Protein AF-A0A4P6M466-F1 (afdb_monomer_lite)

Secondary structure (DSSP, 8-state):
--HHHHHHHHHHHHHHHHHHHHHHHHHHHHHHHHTT---EE--SSSPPEEGGGG---HHHHHHHHHHHHHHHHHHHHHHHHHHHHHS-S--------

Sequence (97 aa):
MNRELITRATKCMHDIERMGKIIGKCSSAIEEIGHGADIKVIGSIRPDINLNDCHLDDGQEALMQQLLIGILRNRLEDAEAELEMLLPKDAPPDEVR

Structure (mmCIF, N/CA/C/O backbone):
data_AF-A0A4P6M466-F1
#
_entry.id   AF-A0A4P6M466-F1
#
loop_
_atom_site.group_PDB
_atom_site.id
_atom_site.type_symbol
_atom_site.label_atom_id
_atom_site.label_alt_id
_atom_site.label_comp_id
_atom_site.label_asym_id
_atom_site.label_entity_id
_atom_site.label_seq_id
_atom_site.pdbx_PDB_ins_code
_atom_site.Cartn_x
_atom_site.Cartn_y
_atom_site.Cartn_z
_atom_site.occupancy
_atom_site.B_iso_or_equiv
_atom_site.auth_seq_id
_atom_site.auth_comp_id
_atom_site.auth_asym_id
_atom_site.auth_atom_id
_atom_site.pdbx_PDB_model_num
ATOM 1 N N . MET A 1 1 ? -26.351 -2.174 30.395 1.00 55.38 1 MET A N 1
ATOM 2 C CA . MET A 1 1 ? -25.239 -2.277 29.426 1.00 55.38 1 MET A CA 1
ATOM 3 C C . MET A 1 1 ? -25.154 -0.958 28.675 1.00 55.38 1 MET A C 1
ATOM 5 O O . MET A 1 1 ? -26.159 -0.541 28.112 1.00 55.38 1 MET A O 1
ATOM 9 N N . ASN A 1 2 ? -24.035 -0.239 28.777 1.00 80.62 2 ASN A N 1
ATOM 10 C CA . ASN A 1 2 ? -23.940 1.132 28.276 1.00 80.62 2 ASN A CA 1
ATOM 11 C C . ASN A 1 2 ? -23.818 1.118 26.740 1.00 80.62 2 ASN A C 1
ATOM 13 O O . ASN A 1 2 ? -22.795 0.699 26.202 1.00 80.62 2 ASN A O 1
ATOM 17 N N . ARG A 1 3 ? -24.885 1.520 26.038 1.00 85.50 3 ARG A N 1
ATOM 18 C CA . ARG A 1 3 ? -25.009 1.473 24.566 1.00 85.50 3 ARG A CA 1
ATOM 19 C C . ARG A 1 3 ? -23.870 2.221 23.862 1.00 85.50 3 ARG A C 1
ATOM 21 O O . ARG A 1 3 ? -23.456 1.833 22.779 1.00 85.50 3 ARG A O 1
ATOM 28 N N . GLU A 1 4 ? -23.333 3.244 24.517 1.00 87.62 4 GLU A N 1
ATOM 29 C CA . GLU A 1 4 ? -22.200 4.039 24.047 1.00 87.62 4 GLU A CA 1
ATOM 30 C C . GLU A 1 4 ? -20.881 3.251 24.021 1.00 87.62 4 GLU A C 1
ATOM 32 O O . GLU A 1 4 ? -20.095 3.383 23.082 1.00 87.62 4 GLU A O 1
ATOM 37 N N . LEU A 1 5 ? -20.665 2.375 25.008 1.00 85.88 5 LEU A N 1
ATOM 38 C CA . LEU A 1 5 ? -19.481 1.518 25.078 1.00 85.88 5 LEU A CA 1
ATOM 39 C C . LEU A 1 5 ? -19.452 0.532 23.901 1.00 85.88 5 LEU A C 1
ATOM 41 O O . LEU A 1 5 ? -18.419 0.358 23.262 1.00 85.88 5 LEU A O 1
ATOM 45 N N . ILE A 1 6 ? -20.611 -0.055 23.583 1.00 89.31 6 ILE A N 1
ATOM 46 C CA . ILE A 1 6 ? -20.771 -0.991 22.461 1.00 89.31 6 ILE A CA 1
ATOM 47 C C . ILE A 1 6 ? -20.472 -0.282 21.140 1.00 89.31 6 ILE A C 1
ATOM 49 O O . ILE A 1 6 ? -19.660 -0.766 20.362 1.00 89.31 6 ILE A O 1
ATOM 53 N N . THR A 1 7 ? -21.062 0.895 20.906 1.00 92.56 7 THR A N 1
ATOM 54 C CA . THR A 1 7 ? -20.832 1.665 19.673 1.00 92.56 7 THR A CA 1
ATOM 55 C C . THR A 1 7 ? -19.354 2.003 19.472 1.00 92.56 7 THR A C 1
ATOM 57 O O . THR A 1 7 ? -18.834 1.871 18.364 1.00 92.56 7 THR A O 1
ATOM 60 N N . ARG A 1 8 ? -18.655 2.416 20.538 1.00 87.38 8 ARG A N 1
ATOM 61 C CA . ARG A 1 8 ? -17.216 2.716 20.477 1.00 87.38 8 ARG A CA 1
ATOM 62 C C . ARG A 1 8 ? -16.383 1.470 20.176 1.00 87.38 8 ARG A C 1
ATOM 64 O O . ARG A 1 8 ? -15.488 1.549 19.340 1.00 87.38 8 ARG A O 1
ATOM 71 N N . ALA A 1 9 ? -16.700 0.339 20.806 1.00 88.12 9 ALA A N 1
ATOM 72 C CA . ALA A 1 9 ? -16.019 -0.929 20.554 1.00 88.12 9 ALA A CA 1
ATOM 73 C C . ALA A 1 9 ? -16.217 -1.408 19.105 1.00 88.12 9 ALA A C 1
ATOM 75 O O . ALA A 1 9 ? -15.246 -1.755 18.438 1.00 88.12 9 ALA A O 1
ATOM 76 N N . THR A 1 10 ? -17.445 -1.343 18.580 1.00 91.00 10 THR A N 1
ATOM 77 C CA . THR A 1 10 ? -17.741 -1.697 17.182 1.00 91.00 10 THR A CA 1
ATOM 78 C C . THR A 1 10 ? -17.002 -0.797 16.196 1.00 91.00 10 THR A C 1
ATOM 80 O O . THR A 1 10 ? -16.463 -1.286 15.208 1.00 91.00 10 THR A O 1
ATOM 83 N N . LYS A 1 11 ? -16.936 0.515 16.460 1.00 91.75 11 LYS A N 1
ATOM 84 C CA . LYS A 1 11 ? -16.175 1.440 15.612 1.00 91.75 11 LYS A CA 1
ATOM 85 C C . LYS A 1 11 ? -14.683 1.096 15.605 1.00 91.75 11 LYS A C 1
ATOM 87 O O . LYS A 1 11 ? -14.107 0.994 14.530 1.00 91.75 11 LYS A O 1
ATOM 92 N N . CYS A 1 12 ? -14.096 0.866 16.781 1.00 90.00 12 CYS A N 1
ATOM 93 C CA . CYS A 1 12 ? -12.691 0.476 16.907 1.00 90.00 12 CYS A CA 1
ATOM 94 C C . CYS A 1 12 ? -12.385 -0.803 16.112 1.00 90.00 12 CYS A C 1
ATOM 96 O O . CYS A 1 12 ? -11.448 -0.833 15.323 1.00 90.00 12 CYS A O 1
ATOM 98 N N . MET A 1 13 ? -13.238 -1.825 16.238 1.00 91.94 13 MET A N 1
ATOM 99 C CA . MET A 1 13 ? -13.123 -3.068 15.470 1.00 91.94 13 MET A CA 1
ATOM 100 C C . MET A 1 13 ? -13.156 -2.819 13.953 1.00 91.94 13 MET A C 1
ATOM 102 O O . MET A 1 13 ? -12.299 -3.321 13.233 1.00 91.94 13 MET A O 1
ATOM 106 N N . HIS A 1 14 ? -14.098 -2.007 13.460 1.00 93.25 14 HIS A N 1
ATOM 107 C CA . HIS A 1 14 ? -14.164 -1.667 12.034 1.00 93.25 14 HIS A CA 1
ATOM 108 C C . HIS A 1 14 ? -12.939 -0.880 11.548 1.00 93.25 14 HIS A C 1
ATOM 110 O O . HIS A 1 14 ? -12.488 -1.093 10.423 1.00 93.25 14 HIS A O 1
ATOM 116 N N . ASP A 1 15 ? -12.407 0.030 12.367 1.00 92.19 15 ASP A N 1
ATOM 117 C CA . ASP A 1 15 ? -11.204 0.795 12.031 1.00 92.19 15 ASP A CA 1
ATOM 118 C C . ASP A 1 15 ? -9.971 -0.130 11.958 1.00 92.19 15 ASP A C 1
ATOM 120 O O . ASP A 1 15 ? -9.221 -0.062 10.983 1.00 92.19 15 ASP A O 1
ATOM 124 N N . ILE A 1 16 ? -9.829 -1.078 12.895 1.00 92.62 16 ILE A N 1
ATOM 125 C CA . ILE A 1 16 ? -8.786 -2.121 12.869 1.00 92.62 16 ILE A CA 1
ATOM 126 C C . ILE A 1 16 ? -8.902 -2.990 11.608 1.00 92.62 16 ILE A C 1
ATOM 128 O O . ILE A 1 16 ? -7.920 -3.181 10.889 1.00 92.62 16 ILE A O 1
ATOM 132 N N . GLU A 1 17 ? -10.101 -3.485 11.288 1.00 92.81 17 GLU A N 1
ATOM 133 C CA . GLU A 1 17 ? -10.332 -4.279 10.073 1.00 92.81 17 GLU A CA 1
ATOM 134 C C . GLU A 1 17 ? -10.013 -3.494 8.795 1.00 92.81 17 GLU A C 1
ATOM 136 O O . GLU A 1 17 ? -9.494 -4.055 7.823 1.00 92.81 17 GLU A O 1
ATOM 141 N N . ARG A 1 18 ? -10.330 -2.192 8.771 1.00 93.44 18 ARG A N 1
ATOM 142 C CA . ARG A 1 18 ? -9.999 -1.308 7.650 1.00 93.44 18 ARG A CA 1
ATOM 143 C C . ARG A 1 18 ? -8.487 -1.201 7.481 1.00 93.44 18 ARG A C 1
ATOM 145 O O . ARG A 1 18 ? -8.017 -1.364 6.355 1.00 93.44 18 ARG A O 1
ATOM 152 N N . MET A 1 19 ? -7.746 -0.962 8.564 1.00 92.00 19 MET A N 1
ATOM 153 C CA . MET A 1 19 ? -6.283 -0.873 8.525 1.00 92.00 19 MET A CA 1
ATOM 154 C C . MET A 1 19 ? -5.648 -2.182 8.066 1.00 92.00 19 MET A C 1
ATOM 156 O O . MET A 1 19 ? -4.861 -2.170 7.122 1.00 92.00 19 MET A O 1
ATOM 160 N N . GLY A 1 20 ? -6.074 -3.322 8.619 1.00 90.62 20 GLY A N 1
ATOM 161 C CA . GLY A 1 20 ? -5.571 -4.634 8.201 1.00 90.62 20 GLY A CA 1
ATOM 162 C C . GLY A 1 20 ? -5.762 -4.899 6.702 1.00 90.62 20 GLY A C 1
ATOM 163 O O . GLY A 1 20 ? -4.861 -5.406 6.033 1.00 90.62 20 GLY A O 1
ATOM 164 N N . LYS A 1 21 ? -6.899 -4.477 6.128 1.00 91.88 21 LYS A N 1
ATOM 165 C CA . LYS A 1 21 ? -7.139 -4.560 4.675 1.00 91.88 21 LYS A CA 1
ATOM 166 C C . LYS A 1 21 ? -6.218 -3.648 3.865 1.00 91.88 21 LYS A C 1
ATOM 168 O O . LYS A 1 21 ? -5.832 -4.029 2.763 1.00 91.88 21 LYS A O 1
ATOM 173 N N . ILE A 1 22 ? -5.914 -2.446 4.354 1.00 90.25 22 ILE A N 1
ATOM 174 C CA . ILE A 1 22 ? -5.012 -1.508 3.669 1.00 90.25 22 ILE A CA 1
ATOM 175 C C . ILE A 1 22 ? -3.588 -2.062 3.671 1.00 90.25 22 ILE A C 1
ATOM 177 O O . ILE A 1 22 ? -2.987 -2.141 2.601 1.00 90.25 22 ILE A O 1
ATOM 181 N N . ILE A 1 23 ? -3.101 -2.505 4.833 1.00 93.25 23 ILE A N 1
ATOM 182 C CA . ILE A 1 23 ? -1.772 -3.105 5.001 1.00 93.25 23 ILE A CA 1
ATOM 183 C C . ILE A 1 23 ? -1.624 -4.303 4.062 1.00 93.25 23 ILE A C 1
ATOM 185 O O . ILE A 1 23 ? -0.763 -4.286 3.189 1.00 93.25 23 ILE A O 1
ATOM 189 N N . GLY A 1 24 ? -2.536 -5.281 4.137 1.00 90.38 24 GLY A N 1
ATOM 190 C CA . GLY A 1 24 ? -2.462 -6.483 3.300 1.00 90.38 24 GLY A CA 1
ATOM 191 C C . GLY A 1 24 ? -2.469 -6.187 1.796 1.00 90.38 24 GLY A C 1
ATOM 192 O O . GLY A 1 24 ? -1.719 -6.805 1.040 1.00 90.38 24 GLY A O 1
ATOM 193 N N . LYS A 1 25 ? -3.262 -5.202 1.351 1.00 90.25 25 LYS A N 1
ATOM 194 C CA . LYS A 1 25 ? -3.267 -4.764 -0.055 1.00 90.25 25 LYS A CA 1
ATOM 195 C C . LYS A 1 25 ? -1.955 -4.100 -0.464 1.00 90.25 25 LYS A C 1
ATOM 197 O O . LYS A 1 25 ? -1.485 -4.362 -1.565 1.00 90.25 25 LYS A O 1
ATOM 202 N N . CYS A 1 26 ? -1.378 -3.255 0.390 1.00 89.69 26 CYS A N 1
ATOM 203 C CA . CYS A 1 26 ? -0.108 -2.596 0.089 1.00 89.69 26 CYS A CA 1
ATOM 204 C C . CYS A 1 26 ? 1.041 -3.610 0.051 1.00 89.69 26 CYS A C 1
ATOM 206 O O . CYS A 1 26 ? 1.802 -3.597 -0.910 1.00 89.69 26 CYS A O 1
ATOM 208 N N . SER A 1 27 ? 1.126 -4.526 1.024 1.00 90.75 27 SER A N 1
ATOM 209 C CA . SER A 1 27 ? 2.142 -5.587 1.042 1.00 90.75 27 SER A CA 1
ATOM 210 C C . SER A 1 27 ? 2.076 -6.460 -0.210 1.00 90.75 27 SER A C 1
ATOM 212 O O . SER A 1 27 ? 3.095 -6.640 -0.870 1.00 90.75 27 SER A O 1
ATOM 214 N N . SER A 1 28 ? 0.876 -6.935 -0.568 1.00 90.38 28 SER A N 1
ATOM 215 C CA . SER A 1 28 ? 0.688 -7.793 -1.748 1.00 90.38 28 SER A CA 1
ATOM 216 C C . SER A 1 28 ? 1.081 -7.060 -3.031 1.00 90.38 28 SER A C 1
ATOM 218 O O . SER A 1 28 ? 1.829 -7.592 -3.841 1.00 90.38 28 SER A O 1
ATOM 220 N N . ALA A 1 29 ? 0.653 -5.802 -3.187 1.00 87.62 29 ALA A N 1
ATOM 221 C CA . ALA A 1 29 ? 1.001 -5.005 -4.360 1.00 87.62 29 ALA A CA 1
ATOM 222 C C . ALA A 1 29 ? 2.514 -4.739 -4.458 1.00 87.62 29 ALA A C 1
ATOM 224 O O . ALA A 1 29 ? 3.073 -4.811 -5.545 1.00 87.62 29 ALA A O 1
ATOM 225 N N . ILE A 1 30 ? 3.200 -4.460 -3.343 1.00 89.75 30 ILE A N 1
ATOM 226 C CA . ILE A 1 30 ? 4.662 -4.279 -3.339 1.00 89.75 30 ILE A CA 1
ATOM 227 C C . ILE A 1 30 ? 5.372 -5.563 -3.785 1.00 89.75 30 ILE A C 1
ATOM 229 O O . ILE A 1 30 ? 6.308 -5.493 -4.581 1.00 89.75 30 ILE A O 1
ATOM 233 N N . GLU A 1 31 ? 4.941 -6.718 -3.276 1.00 90.00 31 GLU A N 1
ATOM 234 C CA . GLU A 1 31 ? 5.510 -8.020 -3.636 1.00 90.00 31 GLU A CA 1
ATOM 235 C C . GLU A 1 31 ? 5.278 -8.353 -5.115 1.00 90.00 31 GLU A C 1
ATOM 237 O O . GLU A 1 31 ? 6.211 -8.752 -5.810 1.00 90.00 31 GLU A O 1
ATOM 242 N N . GLU A 1 32 ? 4.064 -8.137 -5.621 1.00 87.44 32 GLU A N 1
ATOM 243 C CA . GLU A 1 32 ? 3.719 -8.344 -7.030 1.00 87.44 32 GLU A CA 1
ATOM 244 C C . GLU A 1 32 ? 4.580 -7.472 -7.955 1.00 87.44 32 GLU A C 1
ATOM 246 O O . GLU A 1 32 ? 5.194 -7.991 -8.889 1.00 87.44 32 GLU A O 1
ATOM 251 N N . ILE A 1 33 ? 4.713 -6.173 -7.657 1.00 86.25 33 ILE A N 1
ATOM 252 C CA . ILE A 1 33 ? 5.569 -5.260 -8.434 1.00 86.25 33 ILE A CA 1
ATOM 253 C C . ILE A 1 33 ? 7.029 -5.731 -8.407 1.00 86.25 33 ILE A C 1
ATOM 255 O O . ILE A 1 33 ? 7.699 -5.729 -9.437 1.00 86.25 33 ILE A O 1
ATOM 259 N N . GLY A 1 34 ? 7.523 -6.175 -7.246 1.00 81.62 34 GLY A N 1
ATOM 260 C CA . GLY A 1 34 ? 8.885 -6.695 -7.095 1.00 81.62 34 GLY A CA 1
ATOM 261 C C . GLY A 1 34 ? 9.175 -7.947 -7.934 1.00 81.62 34 GLY A C 1
ATOM 262 O O . GLY A 1 34 ? 10.327 -8.180 -8.296 1.00 81.62 34 GLY A O 1
ATOM 263 N N . HIS A 1 35 ? 8.146 -8.721 -8.284 1.00 84.88 35 HIS A N 1
ATOM 264 C CA . HIS A 1 35 ? 8.242 -9.881 -9.174 1.00 84.88 35 HIS A CA 1
ATOM 265 C C . HIS A 1 35 ? 8.015 -9.544 -10.658 1.00 84.88 35 HIS A C 1
ATOM 267 O O . HIS A 1 35 ? 7.935 -10.455 -11.483 1.00 84.88 35 HIS A O 1
ATOM 273 N N . GLY A 1 36 ? 7.924 -8.258 -11.011 1.00 73.62 36 GLY A N 1
ATOM 274 C CA . GLY A 1 36 ? 7.671 -7.813 -12.381 1.00 73.62 36 GLY A CA 1
ATOM 275 C C . GLY A 1 36 ? 6.219 -8.000 -12.816 1.00 73.62 36 GLY A C 1
ATOM 276 O O . GLY A 1 36 ? 5.953 -8.128 -14.010 1.00 73.62 36 GLY A O 1
ATOM 277 N N . ALA A 1 37 ? 5.276 -8.063 -11.867 1.00 75.56 37 ALA A N 1
ATOM 278 C CA . ALA A 1 37 ? 3.866 -8.054 -12.216 1.00 75.56 37 ALA A CA 1
ATOM 279 C C . ALA A 1 37 ? 3.485 -6.704 -12.827 1.00 75.56 37 ALA A C 1
ATOM 281 O O . ALA A 1 37 ? 3.858 -5.632 -12.345 1.00 75.56 37 ALA A O 1
ATOM 282 N N . ASP A 1 38 ? 2.693 -6.790 -13.884 1.00 70.06 38 ASP A N 1
ATOM 283 C CA . ASP A 1 38 ? 2.159 -5.639 -14.583 1.00 70.06 38 ASP A CA 1
ATOM 284 C C . ASP A 1 38 ? 1.186 -4.874 -13.676 1.00 70.06 38 ASP A C 1
ATOM 286 O O . ASP A 1 38 ? 0.297 -5.461 -13.045 1.00 70.06 38 ASP A O 1
ATOM 290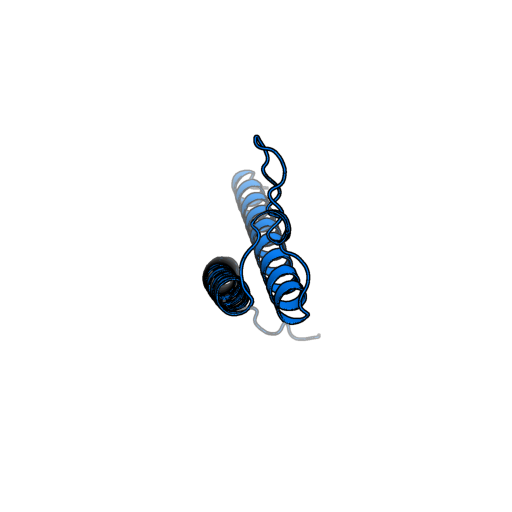 N N . ILE A 1 39 ? 1.366 -3.558 -13.563 1.00 69.69 39 ILE A N 1
ATOM 291 C CA . ILE A 1 39 ? 0.608 -2.771 -12.589 1.00 69.69 39 ILE A CA 1
ATOM 292 C C . ILE A 1 39 ? -0.693 -2.314 -13.218 1.00 69.69 39 ILE A C 1
ATOM 294 O O . ILE A 1 39 ? -0.733 -1.410 -14.057 1.00 69.69 39 ILE A O 1
ATOM 298 N N . LYS A 1 40 ? -1.781 -2.892 -12.715 1.00 70.12 40 LYS A N 1
ATOM 299 C CA . LYS A 1 40 ? -3.135 -2.504 -13.079 1.00 70.12 40 LYS A CA 1
ATOM 300 C C . LYS A 1 40 ? -3.708 -1.522 -12.061 1.00 70.12 40 LYS A C 1
ATOM 302 O O . LYS A 1 40 ? -4.081 -1.893 -10.947 1.00 70.12 40 LYS A O 1
ATOM 307 N N . VAL A 1 41 ? -3.840 -0.259 -12.451 1.00 66.19 41 VAL A N 1
ATOM 308 C CA . VAL A 1 41 ? -4.557 0.746 -11.660 1.00 66.19 41 VAL A CA 1
ATOM 309 C C . VAL A 1 41 ? -6.048 0.613 -11.954 1.00 66.19 41 VAL A C 1
ATOM 311 O O . VAL A 1 41 ? -6.555 1.117 -12.958 1.00 66.19 41 VAL A O 1
ATOM 314 N N . ILE A 1 42 ? -6.754 -0.083 -11.064 1.00 67.62 42 ILE A N 1
ATOM 315 C CA . ILE A 1 42 ? -8.206 -0.267 -11.152 1.00 67.62 42 ILE A CA 1
ATOM 316 C C . ILE A 1 42 ? -8.893 1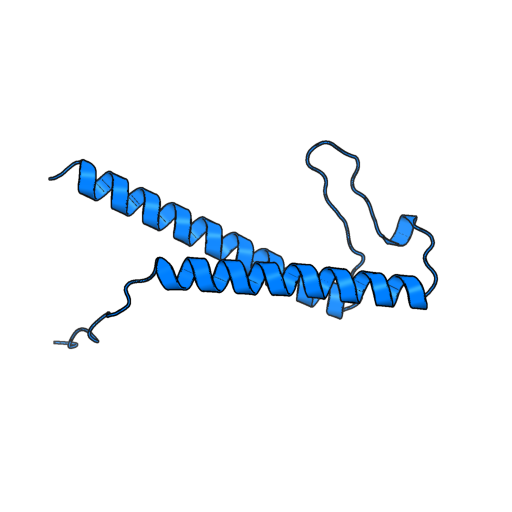.008 -10.658 1.00 67.62 42 ILE A C 1
ATOM 318 O O . ILE A 1 42 ? -8.889 1.322 -9.464 1.00 67.62 42 ILE A O 1
ATOM 322 N N . GLY A 1 43 ? -9.478 1.762 -11.586 1.00 56.78 43 GLY A N 1
ATOM 323 C CA . GLY A 1 43 ? -10.271 2.945 -11.277 1.00 56.78 43 GLY A CA 1
ATOM 324 C C . GLY A 1 43 ? -11.713 2.570 -10.941 1.00 56.78 43 GLY A C 1
ATOM 325 O O . GLY A 1 43 ? -12.337 1.777 -11.632 1.00 56.78 43 GLY A O 1
ATOM 326 N N . SER A 1 44 ? -12.304 3.192 -9.921 1.00 55.53 44 SER A N 1
ATOM 327 C CA . SER A 1 44 ? -13.735 3.015 -9.614 1.00 55.53 44 SER A CA 1
ATOM 328 C C . SER A 1 44 ? -14.673 3.739 -10.595 1.00 55.53 44 SER A C 1
ATOM 330 O O . SER A 1 44 ? -15.870 3.472 -10.602 1.00 55.53 44 SER A O 1
ATOM 332 N N . ILE A 1 45 ? -14.149 4.672 -11.404 1.00 56.53 45 ILE A N 1
ATOM 333 C CA . ILE A 1 45 ? -14.920 5.539 -12.324 1.00 56.53 45 ILE A CA 1
ATOM 334 C C . ILE A 1 45 ? -14.281 5.614 -13.731 1.00 56.53 45 ILE A C 1
ATOM 336 O O . ILE A 1 45 ? -14.920 6.047 -14.686 1.00 56.53 45 ILE A O 1
ATOM 340 N N . ARG A 1 46 ? -13.017 5.202 -13.886 1.00 56.38 46 ARG A N 1
ATOM 341 C CA . ARG A 1 46 ? -12.247 5.290 -15.140 1.00 56.38 46 ARG A CA 1
ATOM 342 C C . ARG A 1 46 ? -11.857 3.892 -15.619 1.00 56.38 46 ARG A C 1
ATOM 344 O O . ARG A 1 46 ? -11.796 3.003 -14.773 1.00 56.38 46 ARG A O 1
ATOM 351 N N . PRO A 1 47 ? -11.602 3.699 -16.930 1.00 65.94 47 PRO A N 1
ATOM 352 C CA . PRO A 1 47 ? -11.081 2.431 -17.425 1.00 65.94 47 PRO A CA 1
ATOM 353 C C . PRO A 1 47 ? -9.8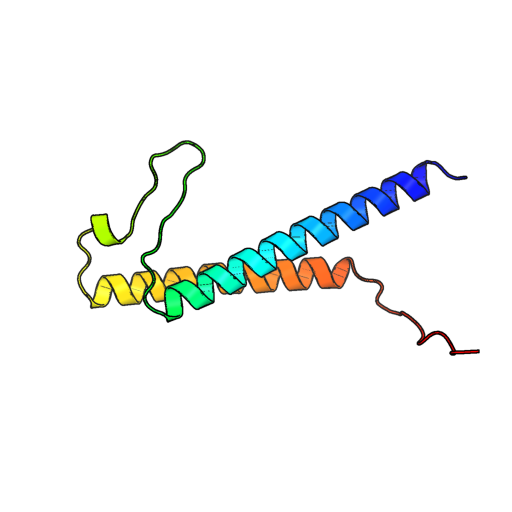12 2.060 -16.661 1.00 65.94 47 PRO A C 1
ATOM 355 O O . PRO A 1 47 ? -9.024 2.941 -16.304 1.00 65.94 47 PRO A O 1
ATOM 358 N N . ASP A 1 48 ? -9.660 0.766 -16.398 1.00 71.38 48 ASP A N 1
ATOM 359 C CA . ASP A 1 48 ? -8.453 0.219 -15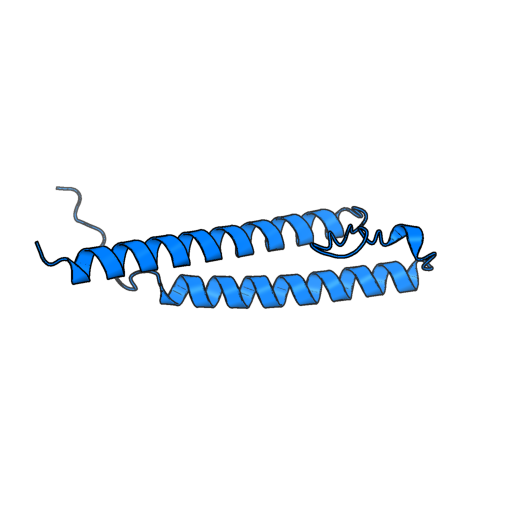.797 1.00 71.38 48 ASP A CA 1
ATOM 360 C C . ASP A 1 48 ? -7.239 0.674 -16.611 1.00 71.38 48 ASP A C 1
ATOM 362 O O . ASP A 1 48 ? -7.215 0.507 -17.830 1.00 71.38 48 ASP A O 1
ATOM 366 N N . ILE A 1 49 ? -6.253 1.271 -15.946 1.00 66.31 49 ILE A N 1
ATOM 367 C CA . ILE A 1 49 ? -5.008 1.683 -16.596 1.00 66.31 49 ILE A CA 1
ATOM 368 C C . ILE A 1 49 ? -4.002 0.567 -16.369 1.00 66.31 49 ILE A C 1
ATOM 370 O O . ILE A 1 49 ? -3.708 0.243 -15.216 1.00 66.31 49 ILE A O 1
ATOM 374 N N . ASN A 1 50 ? -3.483 -0.005 -17.451 1.00 73.19 50 ASN A N 1
ATOM 375 C CA . ASN A 1 50 ? -2.387 -0.956 -17.384 1.00 73.19 50 ASN A CA 1
ATOM 376 C C . ASN A 1 50 ? -1.073 -0.267 -17.767 1.00 73.19 50 ASN A C 1
ATOM 378 O O . ASN A 1 50 ? -1.028 0.448 -18.771 1.00 73.19 50 ASN A O 1
ATOM 382 N N . LEU A 1 51 ? -0.010 -0.446 -16.980 1.00 71.44 51 LEU A N 1
ATOM 383 C CA . LEU A 1 51 ? 1.276 0.192 -17.291 1.00 71.44 51 LEU A CA 1
ATOM 384 C C . LEU A 1 51 ? 1.863 -0.299 -18.617 1.00 71.44 51 LEU A C 1
ATOM 386 O O . LEU A 1 51 ? 2.433 0.511 -19.348 1.00 71.44 51 LEU A O 1
ATOM 390 N N . ASN A 1 52 ? 1.628 -1.558 -18.989 1.00 71.50 52 ASN A N 1
ATOM 391 C CA . ASN A 1 5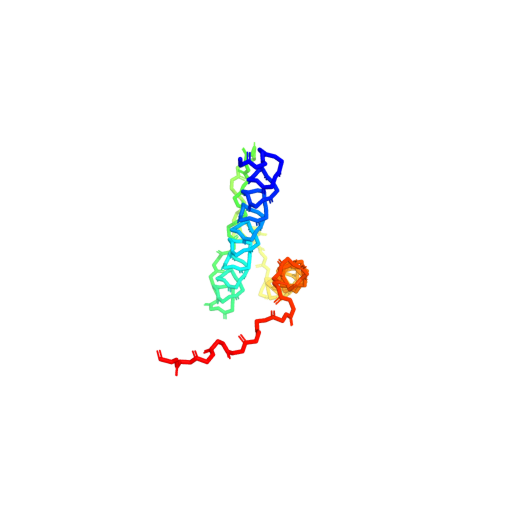2 ? 2.003 -2.076 -20.305 1.00 71.50 52 ASN A CA 1
ATOM 392 C C . ASN A 1 52 ? 1.394 -1.306 -21.494 1.00 71.50 52 ASN A C 1
ATOM 394 O O . ASN A 1 52 ? 1.996 -1.263 -22.567 1.00 71.50 52 ASN A O 1
ATOM 398 N N . ASP A 1 53 ? 0.252 -0.634 -21.317 1.00 78.56 53 ASP A N 1
ATOM 399 C CA . ASP A 1 53 ? -0.367 0.173 -22.380 1.00 78.56 53 ASP A CA 1
ATOM 400 C C . ASP A 1 53 ? 0.346 1.524 -22.582 1.00 78.56 53 ASP A C 1
ATOM 402 O O . ASP A 1 53 ? 0.080 2.240 -23.548 1.00 78.56 53 ASP A O 1
ATOM 406 N N . CYS A 1 54 ? 1.248 1.902 -21.670 1.00 75.88 54 CYS A N 1
ATOM 407 C CA . CYS A 1 54 ? 1.918 3.201 -21.676 1.00 75.88 54 CYS A CA 1
ATOM 408 C C . CYS A 1 54 ? 3.193 3.232 -22.538 1.00 75.88 54 CYS A C 1
ATOM 410 O O . CYS A 1 54 ? 3.800 4.296 -22.647 1.00 75.88 54 CYS A O 1
ATOM 412 N N . HIS A 1 55 ? 3.579 2.108 -23.164 1.00 80.69 55 HIS A N 1
ATOM 413 C CA . HIS A 1 55 ? 4.761 1.988 -24.035 1.00 80.69 55 HIS A CA 1
ATOM 414 C C . HIS A 1 55 ? 6.037 2.597 -23.423 1.00 80.69 55 HIS A C 1
ATOM 416 O O . HIS A 1 55 ? 6.784 3.307 -24.099 1.00 80.69 55 HIS A O 1
ATOM 422 N N . LEU A 1 56 ? 6.250 2.352 -22.129 1.00 83.81 56 LEU A N 1
ATOM 423 C CA . LEU A 1 56 ? 7.421 2.834 -21.407 1.00 83.81 56 LEU A CA 1
ATOM 424 C C . LEU A 1 56 ? 8.670 2.079 -21.872 1.00 83.81 56 LEU A C 1
ATOM 426 O O . LEU A 1 56 ? 8.599 0.892 -22.183 1.00 83.81 56 LEU A O 1
ATOM 430 N N . ASP A 1 57 ? 9.810 2.766 -21.918 1.00 88.00 57 ASP A N 1
ATOM 431 C CA . ASP A 1 57 ? 11.097 2.073 -22.008 1.00 88.00 57 ASP A CA 1
ATOM 432 C C . ASP A 1 57 ? 11.473 1.429 -20.660 1.00 88.00 57 ASP A C 1
ATOM 434 O O . ASP A 1 57 ? 10.936 1.800 -19.613 1.00 88.00 57 ASP A O 1
ATOM 438 N N . ASP A 1 58 ? 12.423 0.491 -20.674 1.00 84.81 58 ASP A N 1
ATOM 439 C CA . ASP A 1 58 ? 12.849 -0.257 -19.481 1.00 84.81 58 ASP A CA 1
ATOM 440 C C . ASP A 1 58 ? 13.249 0.659 -18.305 1.00 84.81 58 ASP A C 1
ATOM 442 O O . ASP A 1 58 ? 13.029 0.337 -17.136 1.00 84.81 58 ASP A O 1
ATOM 446 N N . GLY A 1 59 ? 13.843 1.824 -18.596 1.00 87.94 59 GLY A N 1
ATOM 447 C CA . GLY A 1 59 ? 14.256 2.787 -17.576 1.00 87.94 59 GLY A CA 1
ATOM 448 C C . GLY A 1 59 ? 13.068 3.524 -16.958 1.00 87.94 59 GLY A C 1
ATOM 449 O O . GLY A 1 59 ? 13.019 3.725 -15.742 1.00 87.94 59 GLY A O 1
ATOM 450 N N . GLN A 1 60 ? 12.098 3.910 -17.783 1.00 87.06 60 GLN A N 1
ATOM 451 C CA . GLN A 1 60 ? 10.844 4.521 -17.351 1.00 87.06 60 GLN A CA 1
ATOM 452 C C . GLN A 1 60 ? 9.977 3.539 -16.563 1.00 87.06 60 GLN A C 1
ATOM 454 O O . GLN A 1 60 ? 9.407 3.922 -15.540 1.00 87.06 60 GLN A O 1
ATOM 459 N N . GLU A 1 61 ? 9.900 2.284 -17.000 1.00 84.31 61 GLU A N 1
ATOM 460 C CA . GLU A 1 61 ? 9.172 1.231 -16.299 1.00 84.31 61 GLU A CA 1
ATOM 461 C C . GLU A 1 61 ? 9.773 0.994 -14.908 1.00 84.31 61 GLU A C 1
ATOM 463 O O . GLU A 1 61 ? 9.059 1.074 -13.905 1.00 84.31 61 GLU A O 1
ATOM 468 N N . ALA A 1 62 ? 11.096 0.826 -14.822 1.00 85.69 62 ALA A N 1
ATOM 469 C CA . ALA A 1 62 ? 11.792 0.655 -13.550 1.00 85.69 62 ALA A CA 1
ATOM 470 C C . ALA A 1 62 ? 11.581 1.853 -12.607 1.00 85.69 62 ALA A C 1
ATOM 472 O O . ALA A 1 62 ? 11.341 1.676 -11.409 1.00 85.69 62 ALA A O 1
ATOM 473 N N . LEU A 1 63 ? 11.629 3.081 -13.135 1.00 89.69 63 LEU A N 1
ATOM 474 C CA . LEU A 1 63 ? 11.360 4.288 -12.354 1.00 89.69 63 LEU A CA 1
ATOM 475 C C . LEU A 1 63 ? 9.915 4.313 -11.833 1.00 89.69 63 LEU A C 1
ATOM 477 O O . LEU A 1 63 ? 9.687 4.614 -10.661 1.00 89.69 63 LEU A O 1
ATOM 481 N N . MET A 1 64 ? 8.939 3.977 -12.677 1.00 87.06 64 MET A N 1
ATOM 482 C CA . MET A 1 64 ? 7.527 3.919 -12.294 1.00 87.06 64 MET A CA 1
ATOM 483 C C . MET A 1 64 ? 7.270 2.862 -11.220 1.00 87.06 64 MET A C 1
ATOM 485 O O . MET A 1 64 ? 6.591 3.153 -10.233 1.00 87.06 64 MET A O 1
ATOM 489 N N . GLN A 1 65 ? 7.853 1.671 -11.360 1.00 85.81 65 GLN A N 1
ATOM 490 C CA . GLN A 1 65 ? 7.776 0.610 -10.354 1.00 85.81 65 GLN A CA 1
ATOM 491 C C . GLN A 1 65 ? 8.365 1.069 -9.012 1.00 85.81 65 GLN A C 1
ATOM 493 O O . GLN A 1 65 ? 7.721 0.916 -7.973 1.00 85.81 65 GLN A O 1
ATOM 498 N N . GLN A 1 66 ? 9.543 1.704 -9.016 1.00 89.94 66 GLN A N 1
ATOM 499 C CA . GLN A 1 66 ? 10.165 2.240 -7.798 1.00 89.94 66 GLN A CA 1
ATOM 500 C C . GLN A 1 66 ? 9.303 3.312 -7.123 1.00 89.94 66 GLN A C 1
ATOM 502 O O . GLN A 1 66 ? 9.133 3.287 -5.902 1.00 89.94 66 GLN A O 1
ATOM 507 N N . LEU A 1 67 ? 8.731 4.235 -7.903 1.00 90.75 67 LEU A N 1
ATOM 508 C CA . LEU A 1 67 ? 7.835 5.271 -7.386 1.00 90.75 67 LEU A CA 1
ATOM 509 C C . LEU A 1 67 ? 6.575 4.664 -6.761 1.00 90.75 67 LEU A C 1
ATOM 511 O O . LEU A 1 67 ? 6.175 5.067 -5.668 1.00 90.75 67 LEU A O 1
ATOM 515 N N . LEU A 1 68 ? 5.971 3.673 -7.418 1.00 88.50 68 LEU A N 1
ATOM 516 C CA . LEU A 1 68 ? 4.774 2.995 -6.923 1.00 88.50 68 LEU A CA 1
ATOM 517 C C . LEU A 1 68 ? 5.059 2.201 -5.647 1.00 88.50 68 LEU A C 1
ATOM 519 O O . LEU A 1 68 ? 4.303 2.329 -4.684 1.00 88.50 68 LEU A O 1
ATOM 523 N N . ILE A 1 69 ? 6.179 1.474 -5.588 1.00 90.44 69 ILE A N 1
ATOM 524 C CA . ILE A 1 69 ? 6.642 0.819 -4.357 1.00 90.44 69 ILE A CA 1
ATOM 525 C C . ILE A 1 69 ? 6.825 1.850 -3.239 1.00 90.44 69 ILE A C 1
ATOM 527 O O . ILE A 1 69 ? 6.366 1.616 -2.124 1.00 90.44 69 ILE A O 1
ATOM 531 N N . GLY A 1 70 ? 7.456 2.994 -3.520 1.00 93.19 70 GLY A N 1
ATOM 532 C CA . GLY A 1 70 ? 7.651 4.060 -2.534 1.00 93.19 70 GLY A CA 1
ATOM 533 C C . GLY A 1 70 ? 6.331 4.595 -1.972 1.00 93.19 70 GLY A C 1
ATOM 534 O O . GLY A 1 70 ? 6.166 4.696 -0.759 1.00 93.19 70 GLY A O 1
ATOM 535 N N . ILE A 1 71 ? 5.352 4.867 -2.840 1.00 91.75 71 ILE A N 1
ATOM 536 C CA . ILE A 1 71 ? 4.014 5.314 -2.425 1.00 91.75 71 ILE A CA 1
ATOM 537 C C . ILE A 1 71 ? 3.324 4.251 -1.563 1.00 91.75 71 ILE A C 1
ATOM 539 O O . ILE A 1 71 ? 2.737 4.581 -0.532 1.00 91.75 71 ILE A O 1
ATOM 543 N N . LEU A 1 72 ? 3.374 2.982 -1.974 1.00 92.06 72 LEU A N 1
ATOM 544 C CA . LEU A 1 72 ? 2.737 1.887 -1.244 1.00 92.06 72 LEU A CA 1
ATOM 545 C C . LEU A 1 72 ? 3.392 1.647 0.118 1.00 92.06 72 LEU A C 1
ATOM 547 O O . LEU A 1 72 ? 2.671 1.395 1.078 1.00 92.06 72 LEU A O 1
ATOM 551 N N . ARG A 1 73 ? 4.721 1.772 0.219 1.00 94.12 73 ARG A N 1
ATOM 552 C CA . ARG A 1 73 ? 5.449 1.682 1.494 1.00 94.12 73 ARG A CA 1
ATOM 553 C C . ARG A 1 73 ? 5.042 2.787 2.453 1.00 94.12 73 ARG A C 1
ATOM 555 O O . ARG A 1 73 ? 4.661 2.476 3.570 1.00 94.12 73 ARG A O 1
ATOM 562 N N . ASN A 1 74 ? 4.996 4.036 1.994 1.00 95.00 74 ASN A N 1
ATOM 563 C CA . ASN A 1 74 ? 4.547 5.141 2.844 1.00 95.00 74 ASN A CA 1
ATOM 564 C C . ASN A 1 74 ? 3.116 4.907 3.359 1.00 95.00 74 ASN A C 1
ATOM 566 O O . ASN A 1 74 ? 2.838 5.086 4.537 1.00 95.00 74 ASN A O 1
ATOM 570 N N . ARG A 1 75 ? 2.202 4.443 2.493 1.00 92.12 75 ARG A N 1
ATOM 571 C CA . ARG A 1 75 ? 0.820 4.138 2.907 1.00 92.12 75 ARG A CA 1
ATOM 572 C C . ARG A 1 75 ? 0.722 2.944 3.853 1.00 92.12 75 ARG A C 1
ATOM 574 O O . ARG A 1 75 ? -0.200 2.903 4.664 1.00 92.12 75 ARG A O 1
ATOM 581 N N . LEU A 1 76 ? 1.606 1.964 3.698 1.00 93.38 76 LEU A N 1
ATOM 582 C CA . LEU A 1 76 ? 1.716 0.825 4.599 1.00 93.38 76 LEU A CA 1
ATOM 583 C C . LEU A 1 76 ? 2.184 1.295 5.980 1.00 93.38 76 LEU A C 1
ATOM 585 O O . LEU A 1 76 ? 1.492 1.017 6.950 1.00 93.38 76 LEU A O 1
ATOM 589 N N . GLU A 1 77 ? 3.262 2.076 6.045 1.00 94.56 77 GLU A N 1
ATOM 590 C CA . GLU A 1 77 ? 3.791 2.659 7.285 1.00 94.56 77 GLU A CA 1
ATOM 591 C C . GLU A 1 77 ? 2.743 3.531 7.998 1.00 94.56 77 GLU A C 1
ATOM 593 O O . GLU A 1 77 ? 2.522 3.380 9.199 1.00 94.56 77 GLU A O 1
ATOM 598 N N . ASP A 1 78 ? 2.023 4.383 7.258 1.00 93.81 78 ASP A N 1
ATOM 599 C CA . ASP A 1 78 ? 0.927 5.195 7.803 1.00 93.81 78 ASP A CA 1
ATOM 600 C C . ASP A 1 78 ? -0.185 4.320 8.414 1.00 93.81 78 ASP A C 1
ATOM 602 O O . ASP A 1 78 ? -0.696 4.609 9.499 1.00 93.81 78 ASP A O 1
ATOM 606 N N . ALA A 1 79 ? -0.570 3.239 7.726 1.00 91.56 79 ALA A N 1
ATOM 607 C CA . ALA A 1 79 ? -1.618 2.331 8.185 1.00 91.56 79 ALA A CA 1
ATOM 608 C C . ALA A 1 79 ? -1.172 1.476 9.381 1.00 91.56 79 ALA A C 1
ATOM 610 O O . ALA A 1 79 ? -1.979 1.202 10.269 1.00 91.56 79 ALA A O 1
ATOM 611 N N . GLU A 1 80 ? 0.097 1.067 9.423 1.00 93.31 80 GLU A N 1
ATOM 612 C CA . GLU A 1 80 ? 0.703 0.377 10.564 1.00 93.31 80 GLU A CA 1
ATOM 613 C C . GLU A 1 80 ? 0.735 1.286 11.797 1.00 93.31 80 GLU A C 1
ATOM 615 O O . GLU A 1 80 ? 0.313 0.862 12.874 1.00 93.31 80 GLU A O 1
ATOM 620 N N . ALA A 1 81 ? 1.120 2.556 11.636 1.00 93.81 81 ALA A N 1
ATOM 621 C CA . ALA A 1 81 ? 1.101 3.539 12.715 1.00 93.81 81 ALA A CA 1
ATOM 622 C C . ALA A 1 81 ? -0.327 3.835 13.216 1.00 93.81 81 ALA A C 1
ATOM 624 O O . ALA A 1 81 ? -0.562 3.908 14.426 1.00 93.81 81 ALA A O 1
ATOM 625 N N . GLU A 1 82 ? -1.308 3.978 12.313 1.00 92.19 82 GLU A N 1
ATOM 626 C CA . GLU A 1 82 ? -2.720 4.145 12.695 1.00 92.19 82 GLU A CA 1
ATOM 627 C C . GLU A 1 82 ? -3.244 2.911 13.442 1.00 92.19 82 GLU A C 1
ATOM 629 O O . GLU A 1 82 ? -3.923 3.049 14.462 1.00 92.19 82 GLU A O 1
ATOM 634 N N . LEU A 1 83 ? -2.883 1.706 12.990 1.00 92.00 83 LEU A N 1
ATOM 635 C CA . LEU A 1 83 ? -3.246 0.460 13.657 1.00 92.00 83 LEU A CA 1
ATOM 636 C C . LEU A 1 83 ? -2.625 0.359 15.057 1.00 92.00 83 LEU A C 1
ATOM 638 O O . LEU A 1 83 ? -3.334 0.024 16.006 1.00 92.00 83 LEU A O 1
ATOM 642 N N . GLU A 1 84 ? -1.344 0.690 15.216 1.00 91.38 84 GLU A N 1
ATOM 643 C CA . GLU A 1 84 ? -0.654 0.672 16.512 1.00 91.38 84 GLU A CA 1
ATOM 644 C C . GLU A 1 84 ? -1.329 1.598 17.538 1.00 91.38 84 GLU A C 1
ATOM 646 O O . GLU A 1 84 ? -1.439 1.257 18.716 1.00 91.38 84 GLU A O 1
ATOM 651 N N . MET A 1 85 ? -1.851 2.750 17.103 1.00 90.06 85 MET A N 1
ATOM 652 C CA . MET A 1 85 ? -2.604 3.656 17.978 1.00 90.06 85 MET A CA 1
ATOM 653 C C . MET A 1 85 ? -3.965 3.101 18.423 1.00 90.06 85 MET A C 1
ATOM 655 O O . MET A 1 85 ? -4.472 3.516 19.469 1.00 90.06 85 MET A O 1
ATOM 659 N N . LEU A 1 86 ? -4.573 2.210 17.635 1.00 86.81 86 LEU A N 1
ATOM 660 C CA . LEU A 1 86 ? -5.868 1.589 17.933 1.00 86.81 86 LEU A CA 1
ATOM 661 C C . LEU A 1 86 ? -5.736 0.363 18.842 1.00 86.81 86 LEU A C 1
ATOM 663 O O . LEU A 1 86 ? -6.690 0.015 19.545 1.00 86.81 86 LEU A O 1
ATOM 667 N N . LEU A 1 87 ? -4.576 -0.296 18.827 1.00 82.75 87 LEU A N 1
ATOM 668 C CA . LEU A 1 87 ? -4.323 -1.470 19.649 1.00 82.75 87 LEU A CA 1
ATOM 669 C C . LEU A 1 87 ? -4.103 -1.078 21.123 1.00 82.75 87 LEU A C 1
ATOM 671 O O . LEU A 1 87 ? -3.493 -0.046 21.420 1.00 82.75 87 LEU A O 1
ATOM 675 N N . PRO A 1 88 ? -4.591 -1.886 22.082 1.00 78.00 88 PRO A N 1
ATOM 676 C CA . PRO A 1 88 ? -4.306 -1.664 23.494 1.00 78.00 88 PRO A CA 1
ATOM 677 C C . PRO A 1 88 ? -2.794 -1.719 23.729 1.00 78.00 88 PRO A C 1
ATOM 679 O O . PRO A 1 88 ? -2.155 -2.710 23.385 1.00 78.00 88 PRO A O 1
ATOM 682 N N . LYS A 1 89 ? -2.223 -0.672 24.335 1.00 72.69 89 LYS A N 1
ATOM 683 C CA . LYS A 1 89 ? -0.772 -0.586 24.584 1.00 72.69 89 LYS A CA 1
ATOM 684 C C . LYS A 1 89 ? -0.281 -1.476 25.729 1.00 72.69 89 LYS A C 1
ATOM 686 O O . LYS A 1 89 ? 0.917 -1.675 25.855 1.00 72.69 89 LYS A O 1
ATOM 691 N N . ASP A 1 90 ? -1.201 -2.065 26.489 1.00 59.00 90 ASP A N 1
ATOM 692 C CA . ASP A 1 90 ? -0.916 -2.965 27.600 1.00 59.00 90 ASP A CA 1
ATOM 693 C C . ASP A 1 90 ? -1.967 -4.083 27.629 1.00 59.00 90 ASP A C 1
ATOM 695 O O . ASP A 1 90 ? -3.054 -3.925 28.190 1.00 59.00 90 ASP A O 1
ATOM 699 N N . ALA A 1 91 ? -1.656 -5.230 27.030 1.00 44.62 91 ALA A N 1
ATOM 700 C CA . ALA A 1 91 ? -2.181 -6.480 27.557 1.00 44.62 91 ALA A CA 1
ATOM 701 C C . ALA A 1 91 ? -1.171 -6.933 28.620 1.00 44.62 91 ALA A C 1
ATOM 703 O O . ALA A 1 91 ? -0.060 -7.321 28.241 1.00 44.62 91 ALA A O 1
ATOM 704 N N . PRO A 1 92 ? -1.476 -6.878 29.933 1.00 46.69 92 PRO A N 1
ATOM 705 C CA . PRO A 1 92 ? -0.736 -7.726 30.852 1.00 46.69 92 PRO A CA 1
ATOM 706 C C . PRO A 1 92 ? -0.852 -9.157 30.305 1.00 46.69 92 PRO A C 1
ATOM 708 O O . PRO A 1 92 ? -1.939 -9.533 29.854 1.00 46.69 92 PRO A O 1
ATOM 711 N N . PRO A 1 93 ? 0.245 -9.931 30.249 1.00 50.44 93 PRO A N 1
ATOM 712 C CA . PRO A 1 93 ? 0.153 -11.336 29.899 1.00 50.44 93 PRO A CA 1
ATOM 713 C C . PRO A 1 93 ? -0.758 -11.956 30.950 1.00 50.44 93 PRO A C 1
ATOM 715 O O . PRO A 1 93 ? -0.346 -12.095 32.100 1.00 50.44 93 PRO A O 1
ATOM 718 N N . ASP A 1 94 ? -2.016 -12.211 30.587 1.00 57.06 94 ASP 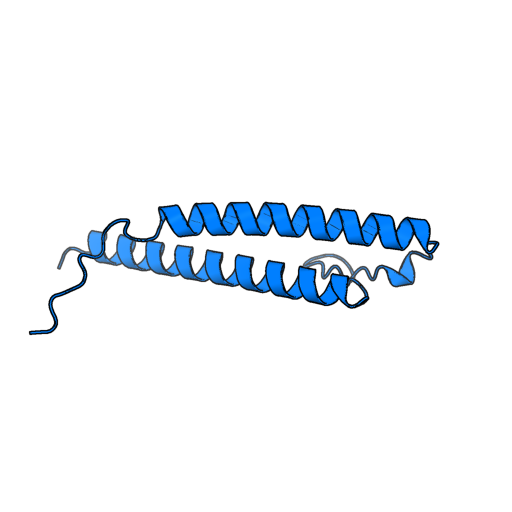A N 1
ATOM 719 C CA . ASP A 1 94 ? -2.959 -12.813 31.509 1.00 57.06 94 ASP A CA 1
ATOM 720 C C . ASP A 1 94 ? -2.337 -14.125 31.963 1.00 57.06 94 ASP A C 1
ATOM 722 O O . ASP A 1 94 ? -2.012 -15.019 31.173 1.00 57.06 94 ASP A O 1
ATOM 726 N N . GLU A 1 95 ? -2.096 -14.145 33.268 1.00 52.19 95 GLU A N 1
ATOM 727 C CA . GLU A 1 95 ? -1.710 -15.284 34.058 1.00 52.19 95 GLU A CA 1
ATOM 728 C C . GLU A 1 95 ? -2.601 -16.450 33.638 1.00 52.19 95 GLU A C 1
ATOM 730 O O . GLU A 1 95 ? -3.797 -16.490 33.931 1.00 52.19 95 GLU A O 1
ATOM 735 N N . VAL A 1 96 ? -2.002 -17.401 32.922 1.00 47.84 96 VAL A N 1
ATOM 736 C CA . VAL A 1 96 ? -2.553 -18.739 32.747 1.00 47.84 96 VAL A CA 1
ATOM 737 C C . VAL A 1 96 ? -2.667 -19.329 34.152 1.00 47.84 96 VAL A C 1
ATOM 739 O O . VAL A 1 96 ? -1.691 -19.839 34.704 1.00 47.84 96 VAL A O 1
ATOM 742 N N . ARG A 1 97 ? -3.840 -19.165 34.761 1.00 40.50 97 ARG A N 1
ATOM 743 C CA . ARG A 1 97 ? -4.281 -19.891 35.949 1.00 40.50 97 ARG A CA 1
ATOM 744 C C . ARG A 1 97 ? -5.043 -21.137 35.540 1.00 40.50 97 ARG A C 1
ATOM 746 O O . ARG A 1 97 ? -5.914 -21.026 34.650 1.00 40.50 97 ARG A O 1
#

pLDDT: mean 81.42, std 13.84, range [40.5, 95.0]

Radius of gyration: 19.43 Å; chains: 1; bounding box: 40×25×60 Å

Foldseek 3Di:
DPPVVVVVVVVLVVLLVVLVVLLVVLVVQLVCLVVVHWDWDDDPPDPIDTPVVVPDDPVRSVVVSVVSNVVSVVSNVVSVVVNVVSDDPDDPPPPPD

Organism: NCBI:txid33035